Protein AF-A0A2I1FLS8-F1 (afdb_monomer_lite)

Organism: NCBI:txid588596

Radius of gyration: 16.9 Å; chains: 1; bounding box: 36×29×47 Å

Secondary structure (DSSP, 8-state):
--HHHHHHHHHHTT--HHHHHHHHHHHHHHIIIIIIHHHHHTTS-------HHHHHHHTT------HHHHHHHSPPPPTTS-HHHHHHHHHHHHHHHTTS--

pLDDT: mean 71.21, std 15.44, range [37.91, 91.62]

Structure (mmCIF, N/CA/C/O backbone):
data_AF-A0A2I1FLS8-F1
#
_entry.id   AF-A0A2I1FLS8-F1
#
loop_
_atom_site.group_PDB
_atom_site.id
_atom_site.type_symbol
_atom_site.label_atom_id
_atom_site.label_alt_id
_atom_site.label_comp_id
_atom_site.label_asym_id
_atom_site.label_entity_id
_atom_site.label_seq_id
_atom_site.pdbx_PDB_ins_code
_atom_site.Cartn_x
_atom_site.Cartn_y
_atom_site.Cartn_z
_atom_site.occupancy
_atom_site.B_iso_or_equiv
_atom_site.auth_seq_id
_atom_site.auth_comp_id
_atom_site.auth_asym_id
_atom_site.auth_atom_id
_atom_site.pdbx_PDB_model_num
ATOM 1 N N . MET A 1 1 ? 6.345 -9.348 2.641 1.00 64.50 1 MET A N 1
ATOM 2 C CA . MET A 1 1 ? 4.992 -8.968 3.104 1.00 64.50 1 MET A CA 1
ATOM 3 C C . MET A 1 1 ? 4.531 -7.773 2.287 1.00 64.50 1 MET A C 1
ATOM 5 O O . MET A 1 1 ? 5.329 -6.861 2.126 1.00 64.50 1 MET A O 1
ATOM 9 N N . ASP A 1 2 ? 3.311 -7.796 1.739 1.00 75.31 2 ASP A N 1
ATOM 10 C CA . ASP A 1 2 ? 2.734 -6.668 0.983 1.00 75.31 2 ASP A CA 1
ATOM 11 C C . ASP A 1 2 ? 2.371 -5.518 1.957 1.00 75.31 2 ASP A C 1
ATOM 13 O O . ASP A 1 2 ? 1.615 -5.760 2.904 1.00 75.31 2 ASP A O 1
ATOM 17 N N . PRO A 1 3 ? 2.887 -4.285 1.776 1.00 80.06 3 PRO A N 1
ATOM 18 C CA . PRO A 1 3 ? 2.542 -3.139 2.622 1.00 80.06 3 PRO A CA 1
ATOM 19 C C . PRO A 1 3 ? 1.035 -2.864 2.746 1.00 80.06 3 PRO A C 1
ATOM 21 O O . PRO A 1 3 ? 0.576 -2.487 3.824 1.00 80.06 3 PRO A O 1
ATOM 24 N N . ARG A 1 4 ? 0.242 -3.105 1.696 1.00 83.25 4 ARG A N 1
ATOM 25 C CA . ARG A 1 4 ? -1.219 -2.905 1.701 1.00 83.25 4 ARG A CA 1
ATOM 26 C C . ARG A 1 4 ? -1.921 -3.881 2.636 1.00 83.25 4 ARG A C 1
ATOM 28 O O . ARG A 1 4 ? -2.857 -3.491 3.319 1.00 83.25 4 ARG A O 1
ATOM 35 N N . LEU A 1 5 ? -1.431 -5.121 2.732 1.00 81.94 5 LEU A N 1
ATOM 36 C CA . LEU A 1 5 ? -1.946 -6.103 3.697 1.00 81.94 5 LEU A CA 1
ATOM 37 C C . LEU A 1 5 ? -1.738 -5.635 5.136 1.00 81.94 5 LEU A C 1
ATOM 39 O O . LEU A 1 5 ? -2.589 -5.864 5.992 1.00 81.94 5 LEU A O 1
ATOM 43 N N . LYS A 1 6 ? -0.598 -4.995 5.413 1.00 81.81 6 LYS A N 1
ATOM 44 C CA . LYS A 1 6 ? -0.293 -4.497 6.754 1.00 81.81 6 LYS A CA 1
ATOM 45 C C . LYS A 1 6 ? -1.124 -3.263 7.105 1.00 81.81 6 LYS A C 1
ATOM 47 O O . LYS A 1 6 ? -1.566 -3.165 8.241 1.00 81.81 6 LYS A O 1
ATOM 52 N N . LEU A 1 7 ? -1.368 -2.374 6.140 1.00 84.88 7 LEU A N 1
ATOM 53 C CA . LEU A 1 7 ? -2.263 -1.226 6.316 1.00 84.88 7 LEU A CA 1
ATOM 54 C C . LEU A 1 7 ? -3.714 -1.673 6.536 1.00 84.88 7 LEU A C 1
ATOM 56 O O . LEU A 1 7 ? -4.322 -1.246 7.508 1.00 84.88 7 LEU A O 1
ATOM 60 N N . GLN A 1 8 ? -4.211 -2.610 5.722 1.00 84.12 8 GLN A N 1
ATOM 61 C CA . GLN A 1 8 ? -5.541 -3.200 5.902 1.00 84.12 8 GLN A CA 1
ATOM 62 C C . GLN A 1 8 ? -5.688 -3.857 7.276 1.00 84.12 8 GLN A C 1
ATOM 64 O O . GLN A 1 8 ? -6.720 -3.730 7.911 1.00 84.12 8 GLN A O 1
ATOM 69 N N . TYR A 1 9 ? -4.645 -4.533 7.764 1.00 86.50 9 TYR A N 1
ATOM 70 C CA . TYR A 1 9 ? -4.666 -5.106 9.106 1.00 86.50 9 TYR A CA 1
ATOM 71 C C . TYR A 1 9 ? -4.876 -4.041 10.191 1.00 86.50 9 TYR A C 1
ATOM 73 O O . TYR A 1 9 ? -5.578 -4.310 11.157 1.00 86.50 9 TYR A O 1
ATOM 81 N N . TYR A 1 10 ? -4.272 -2.859 10.067 1.00 86.56 10 TYR A N 1
ATOM 82 C CA . TYR A 1 10 ? -4.484 -1.788 11.042 1.00 86.56 10 TYR A CA 1
ATOM 83 C C . TYR A 1 10 ? -5.920 -1.264 10.997 1.00 86.56 10 TYR A C 1
ATOM 85 O O . TYR A 1 10 ? -6.522 -1.104 12.055 1.00 86.56 10 TYR A O 1
ATOM 93 N N . ASP A 1 11 ? -6.477 -1.100 9.793 1.00 84.94 11 ASP A N 1
ATOM 94 C CA . ASP A 1 11 ? -7.882 -0.722 9.608 1.00 84.94 11 ASP A CA 1
ATOM 95 C C . ASP A 1 11 ? -8.827 -1.791 10.205 1.00 84.94 11 ASP A C 1
ATOM 97 O O . ASP A 1 11 ? -9.723 -1.463 10.973 1.00 84.94 11 ASP A O 1
ATOM 101 N N . ASP A 1 12 ? -8.584 -3.079 9.932 1.00 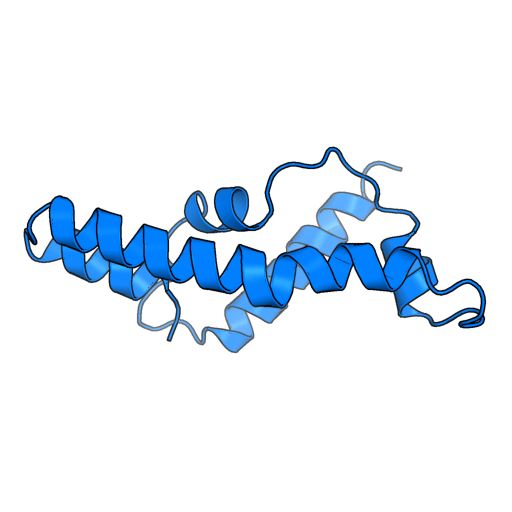88.06 12 ASP A N 1
ATOM 102 C CA . ASP A 1 12 ? -9.402 -4.210 10.409 1.00 88.06 12 ASP A CA 1
ATOM 103 C C . ASP A 1 12 ? -9.356 -4.408 11.939 1.00 88.06 12 ASP A C 1
ATOM 105 O O . ASP A 1 12 ? -10.190 -5.123 12.494 1.00 88.06 12 ASP A O 1
ATOM 109 N N . ASN A 1 13 ? -8.343 -3.860 12.617 1.00 91.00 13 ASN A N 1
ATOM 110 C CA . ASN A 1 13 ? -8.156 -3.982 14.067 1.00 91.00 13 ASN A CA 1
ATOM 111 C C . ASN A 1 13 ? -8.472 -2.674 14.809 1.00 91.00 13 ASN A C 1
ATOM 113 O O . ASN A 1 13 ? -8.050 -2.530 15.957 1.00 91.00 13 ASN A O 1
ATOM 117 N N . ASP A 1 14 ? -9.156 -1.730 14.156 1.00 90.25 14 ASP A N 1
ATOM 118 C CA . ASP A 1 14 ? -9.554 -0.436 14.724 1.00 90.25 14 ASP A CA 1
ATOM 119 C C . ASP A 1 14 ? -8.376 0.341 15.339 1.00 90.25 14 ASP A C 1
ATOM 121 O O . ASP A 1 14 ? -8.476 0.936 16.414 1.00 90.25 14 ASP A O 1
ATOM 125 N N . TRP A 1 15 ? -7.214 0.309 14.679 1.00 90.44 15 TRP A N 1
ATOM 126 C CA . TRP A 1 15 ? -6.065 1.096 15.122 1.00 90.44 15 TRP A CA 1
ATOM 127 C C . TRP A 1 15 ? -6.335 2.587 14.936 1.00 90.44 15 TRP A C 1
ATOM 129 O O . TRP A 1 15 ? -6.986 3.003 13.977 1.00 90.44 15 TRP A O 1
ATOM 139 N N . GLU A 1 16 ? -5.759 3.405 15.819 1.00 91.62 16 GLU A N 1
ATOM 140 C CA . GLU A 1 16 ? -5.878 4.857 15.711 1.00 91.62 16 GLU A CA 1
ATOM 141 C C . GLU A 1 16 ? -5.365 5.349 14.352 1.00 91.62 16 GLU A C 1
ATOM 143 O O . GLU A 1 16 ? -4.283 4.966 13.882 1.00 91.62 16 GLU A O 1
ATOM 148 N N . ALA A 1 17 ? -6.131 6.251 13.737 1.00 88.62 17 ALA A N 1
ATOM 149 C CA . ALA A 1 17 ? -5.840 6.784 12.408 1.00 88.62 17 ALA A CA 1
ATOM 150 C C . ALA A 1 17 ? -4.453 7.446 12.326 1.00 88.62 17 ALA A C 1
ATOM 152 O O . ALA A 1 17 ? -3.826 7.443 11.264 1.00 88.62 17 ALA A O 1
ATOM 153 N N . GLU A 1 18 ? -3.955 7.973 13.448 1.00 90.50 18 GLU A N 1
ATOM 154 C CA . GLU A 1 18 ? -2.621 8.564 13.570 1.00 90.50 18 GLU A CA 1
ATOM 155 C C . GLU A 1 18 ? -1.515 7.553 13.236 1.00 90.50 18 GLU A C 1
ATOM 157 O O . GLU A 1 18 ? -0.628 7.858 12.435 1.00 90.50 18 GLU A O 1
ATOM 162 N N . TYR A 1 19 ? -1.612 6.319 13.743 1.00 87.56 19 TYR A N 1
ATOM 163 C CA . TYR A 1 19 ? -0.630 5.265 13.469 1.00 87.56 19 TYR A CA 1
ATOM 164 C C . TYR A 1 19 ? -0.681 4.791 12.016 1.00 87.56 19 TYR A C 1
ATOM 166 O O . TYR A 1 19 ? 0.356 4.534 11.398 1.00 87.56 19 TYR A O 1
ATOM 174 N N . ILE A 1 20 ? -1.879 4.702 11.434 1.00 87.25 20 ILE A N 1
ATOM 175 C CA . ILE A 1 20 ? -2.053 4.337 10.021 1.00 87.25 20 ILE A CA 1
ATOM 176 C C . ILE A 1 20 ? -1.446 5.417 9.116 1.00 87.25 20 ILE A C 1
ATOM 178 O O . ILE A 1 20 ? -0.793 5.108 8.113 1.00 87.25 20 ILE A O 1
ATOM 182 N N . LEU A 1 21 ? -1.637 6.689 9.470 1.00 89.88 21 LEU A N 1
ATOM 183 C CA . LEU A 1 21 ? -1.089 7.825 8.738 1.00 89.88 21 LEU A CA 1
ATOM 184 C C . LEU A 1 21 ? 0.438 7.872 8.841 1.00 89.88 21 LEU A C 1
ATOM 186 O O . LEU A 1 21 ? 1.109 8.067 7.826 1.00 89.88 21 LEU A O 1
ATOM 190 N N . GLU A 1 22 ? 0.992 7.623 10.026 1.00 90.94 22 GLU A N 1
ATOM 191 C CA . GLU A 1 22 ? 2.437 7.533 10.234 1.00 90.94 22 GLU A CA 1
ATOM 192 C C . GLU A 1 22 ? 3.049 6.375 9.431 1.00 90.94 22 GLU A C 1
ATOM 194 O O . GLU A 1 22 ? 4.038 6.567 8.722 1.00 90.94 22 GLU A O 1
ATOM 199 N N . ALA A 1 23 ? 2.411 5.202 9.423 1.00 88.12 23 ALA A N 1
ATOM 200 C CA . ALA A 1 23 ? 2.852 4.069 8.611 1.00 88.12 23 ALA A CA 1
ATOM 201 C C . ALA A 1 23 ? 2.854 4.399 7.106 1.00 88.12 23 ALA A C 1
ATOM 203 O O . ALA A 1 23 ? 3.830 4.111 6.405 1.00 88.12 23 ALA A O 1
ATOM 204 N N . LYS A 1 24 ? 1.796 5.049 6.598 1.00 88.44 24 LYS A N 1
ATOM 205 C CA . LYS A 1 24 ? 1.732 5.519 5.201 1.00 88.44 24 LYS A CA 1
ATOM 206 C C . LYS A 1 24 ? 2.834 6.532 4.897 1.00 88.44 24 LYS A C 1
ATOM 208 O O . LYS A 1 24 ? 3.433 6.474 3.819 1.00 88.44 24 LYS A O 1
ATOM 213 N N . LYS A 1 25 ? 3.128 7.431 5.839 1.00 91.00 25 LYS A N 1
ATOM 214 C CA . LYS A 1 25 ? 4.204 8.416 5.716 1.00 91.00 25 LYS A CA 1
ATOM 215 C C . LYS A 1 25 ? 5.568 7.737 5.609 1.00 91.00 25 LYS A C 1
ATOM 217 O O . LYS A 1 25 ? 6.283 8.017 4.657 1.00 91.00 25 LYS A O 1
ATOM 222 N N . ILE A 1 26 ? 5.877 6.776 6.480 1.00 89.38 26 ILE A N 1
ATOM 223 C CA . ILE A 1 26 ? 7.141 6.019 6.442 1.00 89.38 26 ILE A CA 1
ATOM 224 C C . ILE A 1 26 ? 7.341 5.340 5.080 1.00 89.38 26 ILE A C 1
ATOM 226 O O . ILE A 1 26 ? 8.409 5.456 4.480 1.00 89.38 26 ILE A O 1
ATOM 230 N N . VAL A 1 27 ? 6.313 4.663 4.556 1.00 87.38 27 VAL A N 1
ATOM 231 C CA . VAL A 1 27 ? 6.388 4.013 3.233 1.00 87.38 27 VAL A CA 1
ATOM 232 C C . VAL A 1 27 ? 6.619 5.044 2.124 1.00 87.38 27 VAL A C 1
ATOM 234 O O . VAL A 1 27 ? 7.431 4.817 1.227 1.00 87.38 27 VAL A O 1
ATOM 237 N N . THR A 1 28 ? 5.939 6.187 2.203 1.00 87.81 28 THR A N 1
ATOM 238 C CA . THR A 1 28 ? 6.073 7.281 1.233 1.00 87.81 28 THR A CA 1
ATOM 239 C C . THR A 1 28 ? 7.463 7.915 1.272 1.00 87.81 28 THR A C 1
ATOM 241 O O . THR A 1 28 ? 8.046 8.177 0.222 1.00 87.81 28 THR A O 1
ATOM 244 N N . ASP A 1 29 ? 8.027 8.110 2.460 1.00 89.50 29 ASP A N 1
ATOM 245 C CA . ASP A 1 29 ? 9.366 8.665 2.644 1.00 89.50 29 ASP A CA 1
ATOM 246 C C . ASP A 1 29 ? 10.433 7.705 2.103 1.00 89.50 29 ASP A C 1
ATOM 248 O O . ASP A 1 29 ? 11.334 8.128 1.380 1.00 89.50 29 ASP A O 1
ATOM 252 N N . ILE A 1 30 ? 10.303 6.398 2.361 1.00 88.25 30 ILE A N 1
ATOM 253 C CA . ILE A 1 30 ? 11.191 5.375 1.786 1.00 88.25 30 ILE A CA 1
ATOM 254 C C . ILE A 1 30 ? 11.103 5.382 0.254 1.00 88.25 30 ILE A C 1
ATOM 256 O O . ILE A 1 30 ? 12.133 5.375 -0.421 1.00 88.25 30 ILE A O 1
ATOM 260 N N . TRP A 1 31 ? 9.891 5.425 -0.304 1.00 84.69 31 TRP A N 1
ATOM 261 C CA . TRP A 1 31 ? 9.684 5.506 -1.751 1.00 84.69 31 TRP A CA 1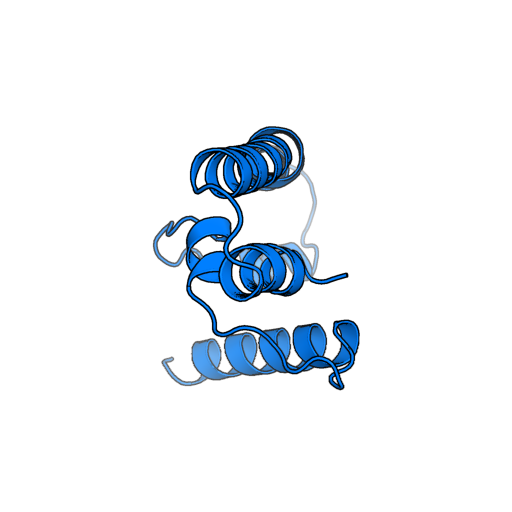
ATOM 262 C C . TRP A 1 31 ? 10.368 6.733 -2.353 1.00 84.69 31 TRP A C 1
ATOM 264 O O . TRP A 1 31 ? 11.167 6.599 -3.279 1.00 84.69 31 TRP A O 1
ATOM 274 N N . ASN A 1 32 ? 10.104 7.918 -1.802 1.00 85.25 32 ASN A N 1
ATOM 275 C CA . ASN A 1 32 ? 10.657 9.170 -2.309 1.00 85.25 32 ASN A CA 1
ATOM 276 C C . ASN A 1 32 ? 12.190 9.206 -2.209 1.00 85.25 32 ASN A C 1
ATOM 278 O O . ASN A 1 32 ? 12.847 9.639 -3.153 1.00 85.25 32 ASN A O 1
ATOM 282 N N . ASN A 1 33 ? 12.759 8.722 -1.103 1.00 84.88 33 ASN A N 1
ATOM 283 C CA . ASN A 1 33 ? 14.199 8.799 -0.859 1.00 84.88 33 ASN A CA 1
ATOM 284 C C . ASN A 1 33 ? 15.005 7.754 -1.643 1.00 84.88 33 ASN A C 1
ATOM 286 O O . ASN A 1 33 ? 16.090 8.071 -2.125 1.00 84.88 33 ASN A O 1
ATOM 290 N N . PHE A 1 34 ? 14.499 6.523 -1.775 1.00 81.75 34 PHE A N 1
ATOM 291 C CA . PHE A 1 34 ? 15.287 5.398 -2.298 1.00 81.75 34 PHE A CA 1
ATOM 292 C C . PHE A 1 34 ? 14.848 4.883 -3.665 1.00 81.75 34 PHE A C 1
ATOM 294 O O . PHE A 1 34 ? 15.651 4.261 -4.351 1.00 81.75 34 PHE A O 1
ATOM 301 N N . TYR A 1 35 ? 13.602 5.095 -4.079 1.00 76.38 35 TYR A N 1
ATOM 302 C CA . TYR A 1 35 ? 13.074 4.458 -5.291 1.00 76.38 35 TYR A CA 1
ATOM 303 C C . TYR A 1 35 ? 12.696 5.483 -6.357 1.00 76.38 35 TYR A C 1
ATOM 305 O O . TYR A 1 35 ? 13.065 5.321 -7.515 1.00 76.38 35 TYR A O 1
ATOM 313 N N . LYS A 1 36 ? 12.068 6.591 -5.962 1.00 74.94 36 LYS A N 1
ATOM 314 C CA . LYS A 1 36 ? 11.622 7.651 -6.870 1.00 74.94 36 LYS A CA 1
ATOM 315 C C . LYS A 1 36 ? 12.779 8.375 -7.562 1.00 74.94 36 LYS A C 1
ATOM 317 O O . LYS A 1 36 ? 12.771 8.508 -8.779 1.00 74.94 36 LYS A O 1
ATOM 322 N N . ASN A 1 37 ? 13.806 8.779 -6.812 1.00 61.62 37 ASN A N 1
ATOM 323 C CA . ASN A 1 37 ? 14.959 9.497 -7.376 1.00 61.62 37 ASN A CA 1
ATOM 324 C C . ASN A 1 37 ? 15.832 8.614 -8.285 1.00 61.62 37 ASN A C 1
ATOM 326 O O . ASN A 1 37 ? 16.445 9.115 -9.224 1.00 61.62 37 ASN A O 1
ATOM 330 N N . ASN A 1 38 ? 15.868 7.300 -8.049 1.00 55.31 38 ASN A N 1
ATOM 331 C CA . ASN A 1 38 ? 16.624 6.372 -8.895 1.00 55.31 38 ASN A CA 1
ATOM 332 C C . ASN A 1 38 ? 15.992 6.183 -10.286 1.00 55.31 38 ASN A C 1
ATOM 334 O O . ASN A 1 38 ? 16.697 5.817 -11.223 1.00 55.31 38 ASN A O 1
ATOM 338 N N . ILE A 1 39 ? 14.699 6.486 -10.441 1.00 55.47 39 ILE A N 1
ATOM 339 C CA . ILE A 1 39 ? 14.010 6.486 -11.740 1.00 55.47 39 ILE A CA 1
ATOM 340 C C . ILE A 1 39 ? 14.388 7.731 -12.565 1.00 55.47 39 ILE A C 1
ATOM 342 O O . ILE A 1 39 ? 14.514 7.640 -13.785 1.00 55.47 39 ILE A O 1
ATOM 346 N N . ASP A 1 40 ? 14.622 8.879 -11.918 1.00 47.16 40 ASP A N 1
ATOM 347 C CA . ASP A 1 40 ? 15.032 10.117 -12.602 1.00 47.16 40 ASP A CA 1
ATOM 348 C C . ASP A 1 40 ? 16.542 10.154 -12.907 1.00 47.16 40 ASP A C 1
ATOM 350 O O . ASP A 1 40 ? 16.944 10.606 -13.980 1.00 47.16 40 ASP A O 1
ATOM 354 N N . ILE A 1 41 ? 17.399 9.620 -12.025 1.00 46.06 41 ILE A N 1
ATOM 355 C CA . ILE A 1 41 ? 18.859 9.568 -12.250 1.00 46.06 41 ILE A CA 1
ATOM 356 C C . ILE A 1 41 ? 19.221 8.617 -13.404 1.00 46.06 41 ILE A C 1
ATOM 358 O O . ILE A 1 41 ? 20.148 8.899 -14.165 1.00 46.06 41 ILE A O 1
ATOM 362 N N . SER A 1 42 ? 18.454 7.541 -13.628 1.00 45.16 42 SER A N 1
ATOM 363 C CA . SER A 1 42 ? 18.673 6.663 -14.789 1.00 45.16 42 SER A CA 1
ATOM 364 C C . SER A 1 42 ? 18.355 7.338 -16.133 1.00 45.16 42 SER A C 1
ATOM 366 O O . SER A 1 42 ? 18.641 6.756 -17.177 1.00 45.16 42 SER A O 1
ATOM 368 N N . GLN A 1 43 ? 17.752 8.535 -16.137 1.00 45.62 43 GLN A N 1
ATOM 369 C CA . GLN A 1 43 ? 17.516 9.322 -17.352 1.00 45.62 43 GLN A CA 1
ATOM 370 C C . GLN A 1 43 ? 18.613 10.357 -17.635 1.00 45.62 43 GLN A C 1
ATOM 372 O O . GLN A 1 43 ? 18.621 10.904 -18.735 1.00 45.62 43 GLN A O 1
ATOM 377 N N . SER A 1 44 ? 19.537 10.627 -16.699 1.00 41.88 44 SER A N 1
ATOM 378 C CA . SER A 1 44 ? 20.611 11.622 -16.886 1.00 41.88 44 SER A CA 1
ATOM 379 C C . SER A 1 44 ? 21.997 11.026 -17.157 1.00 41.88 44 SER A C 1
ATOM 381 O O . SER A 1 44 ? 22.972 11.769 -17.242 1.00 41.88 44 SER A O 1
ATOM 383 N N . SER A 1 45 ? 22.110 9.703 -17.284 1.00 40.97 45 SER A N 1
ATOM 384 C CA . SER A 1 45 ? 23.325 9.043 -17.764 1.00 40.97 45 SER A CA 1
ATOM 385 C C . SER A 1 45 ? 23.253 8.895 -19.283 1.00 40.97 45 SER A C 1
ATOM 387 O O . SER A 1 45 ? 22.945 7.820 -19.801 1.00 40.97 45 SER A O 1
ATOM 389 N N . ASP A 1 46 ? 23.538 9.984 -19.998 1.00 46.84 46 ASP A N 1
ATOM 390 C CA . ASP A 1 46 ? 23.985 9.908 -21.391 1.00 46.84 46 ASP A CA 1
ATOM 391 C C . ASP A 1 46 ? 25.192 8.954 -21.439 1.00 46.84 46 ASP A C 1
ATOM 393 O O . ASP A 1 46 ? 26.215 9.227 -20.811 1.00 46.84 46 ASP A O 1
ATOM 397 N N . ASN A 1 47 ? 25.050 7.843 -22.171 1.00 50.47 47 ASN A N 1
ATOM 398 C CA . ASN A 1 47 ? 25.987 6.713 -22.345 1.00 50.47 47 ASN A CA 1
ATOM 399 C C . ASN A 1 47 ? 25.722 5.445 -21.5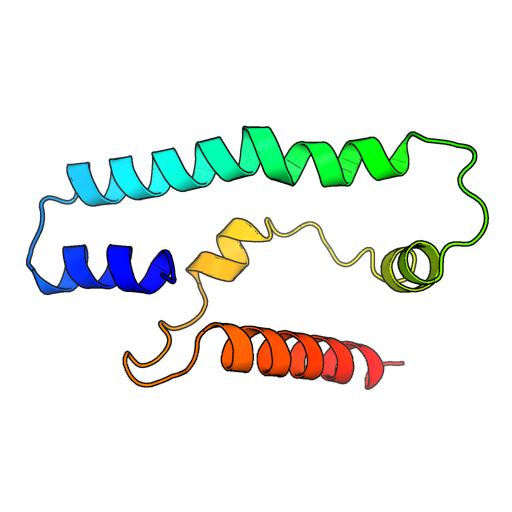15 1.00 50.47 47 ASN A C 1
ATOM 401 O O . ASN A 1 47 ? 26.640 4.880 -20.927 1.00 50.47 47 ASN A O 1
ATOM 405 N N . LEU A 1 48 ? 24.502 4.911 -21.564 1.00 48.91 48 LEU A N 1
ATOM 406 C CA . LEU A 1 48 ? 24.352 3.453 -21.583 1.00 48.91 48 LEU A CA 1
ATOM 407 C C . LEU A 1 48 ? 23.611 3.067 -22.859 1.00 48.91 48 LEU A C 1
ATOM 409 O O . LEU A 1 48 ? 22.419 3.327 -23.024 1.00 48.91 48 LEU A O 1
ATOM 413 N N . GLU A 1 49 ? 24.398 2.541 -23.792 1.00 52.91 49 GLU A N 1
ATOM 414 C CA . GLU A 1 49 ? 23.962 1.950 -25.046 1.00 52.91 49 GLU A CA 1
ATOM 415 C C . GLU A 1 49 ? 22.801 0.976 -24.817 1.00 52.91 49 GLU A C 1
ATOM 417 O O . GLU A 1 49 ? 22.878 0.102 -23.961 1.00 52.91 49 GLU A O 1
ATOM 422 N N . ASP A 1 50 ? 21.731 1.184 -25.584 1.00 56.41 50 ASP A N 1
ATOM 423 C CA . ASP A 1 50 ? 20.757 0.200 -26.077 1.00 56.41 50 ASP A CA 1
ATOM 424 C C . ASP A 1 50 ? 20.429 -1.019 -25.190 1.00 56.41 50 ASP A C 1
ATOM 426 O O . ASP A 1 50 ? 20.304 -2.146 -25.667 1.00 56.41 50 ASP A O 1
ATOM 430 N N . ASP A 1 51 ? 20.251 -0.815 -23.884 1.00 65.19 51 ASP A N 1
ATOM 431 C CA . ASP A 1 51 ? 19.799 -1.894 -23.013 1.00 65.19 51 ASP A CA 1
ATOM 432 C C . ASP A 1 51 ? 18.329 -2.214 -23.329 1.00 65.19 51 ASP A C 1
ATOM 434 O O . ASP A 1 51 ? 17.509 -1.302 -23.498 1.00 65.19 51 ASP A O 1
ATOM 438 N N . LEU A 1 52 ? 17.969 -3.500 -23.390 1.00 70.44 52 LEU A N 1
ATOM 439 C CA . LEU A 1 52 ? 16.620 -3.977 -23.736 1.00 70.44 52 LEU A CA 1
ATOM 440 C C . LEU A 1 52 ? 15.548 -3.274 -22.889 1.00 70.44 52 LEU A C 1
ATOM 442 O O . LEU A 1 52 ? 14.473 -2.911 -23.374 1.00 70.44 52 LEU A O 1
ATOM 446 N N . LEU A 1 53 ? 15.868 -3.041 -21.617 1.00 60.16 53 LEU A N 1
ATOM 447 C CA . LEU A 1 53 ? 15.011 -2.331 -20.677 1.00 60.16 53 LEU A CA 1
ATOM 448 C C . LEU A 1 53 ? 14.821 -0.865 -21.087 1.00 60.16 53 LEU A C 1
ATOM 450 O O . LEU A 1 53 ? 13.692 -0.376 -21.090 1.00 60.16 53 LEU A O 1
ATOM 454 N N . SER A 1 54 ? 15.876 -0.178 -21.522 1.00 63.28 54 SER A N 1
ATOM 455 C CA . SER A 1 54 ? 15.796 1.216 -21.973 1.00 63.28 54 SER A CA 1
ATOM 456 C C . SER A 1 54 ? 14.843 1.386 -23.165 1.00 63.28 54 SER A C 1
ATOM 458 O O . SER A 1 54 ? 14.042 2.324 -23.184 1.00 63.28 54 SER A O 1
ATOM 460 N N . HIS A 1 55 ? 14.845 0.438 -24.109 1.00 63.00 55 HIS A N 1
ATOM 461 C CA . HIS A 1 55 ? 13.968 0.440 -25.282 1.00 63.00 55 HIS A CA 1
ATOM 46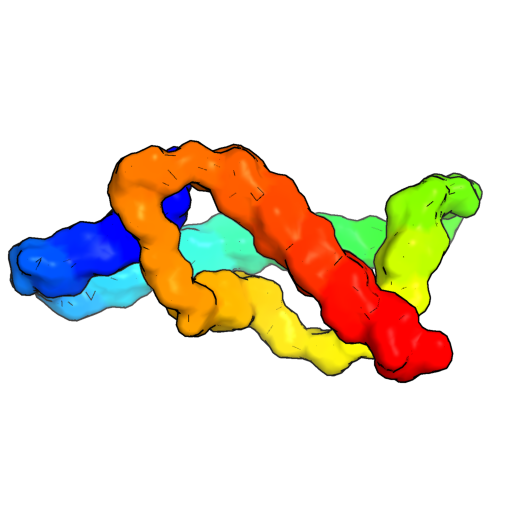2 C C . HIS A 1 55 ? 12.500 0.167 -24.903 1.00 63.00 55 HIS A C 1
ATOM 464 O O . HIS A 1 55 ? 11.577 0.800 -25.423 1.00 63.00 55 HIS A O 1
ATOM 470 N N . ILE A 1 56 ? 12.282 -0.730 -23.936 1.00 63.44 56 ILE A N 1
ATOM 471 C CA . ILE A 1 56 ? 10.959 -1.073 -23.399 1.00 63.44 56 ILE A CA 1
ATOM 472 C C . ILE A 1 56 ? 10.344 0.093 -22.602 1.00 63.44 56 ILE A C 1
ATOM 474 O O . ILE A 1 56 ? 9.137 0.334 -22.703 1.00 63.44 56 ILE A O 1
ATOM 478 N N . PHE A 1 57 ? 11.145 0.828 -21.824 1.00 57.91 57 PHE A N 1
ATOM 479 C CA . PHE A 1 57 ? 10.663 1.921 -20.970 1.00 57.91 57 PHE A CA 1
ATOM 480 C C . PHE A 1 57 ? 10.608 3.286 -21.682 1.00 57.91 57 PHE A C 1
ATOM 482 O O . PHE A 1 57 ? 9.728 4.086 -21.363 1.00 57.91 57 PHE A O 1
ATOM 489 N N . LYS A 1 58 ? 11.442 3.548 -22.706 1.00 57.22 58 LYS A N 1
ATOM 490 C CA . LYS A 1 58 ? 11.391 4.798 -23.503 1.00 57.22 58 LYS A CA 1
ATOM 491 C C . LYS A 1 58 ? 10.035 5.035 -24.170 1.00 57.22 58 LYS A C 1
ATOM 493 O O . LYS A 1 58 ? 9.581 6.175 -24.235 1.00 57.22 58 LYS A O 1
ATOM 498 N N . LYS A 1 59 ? 9.370 3.974 -24.638 1.00 52.94 59 LYS A N 1
ATOM 499 C CA . LYS A 1 59 ? 8.070 4.064 -25.329 1.00 52.94 59 LYS A CA 1
ATOM 500 C C . LYS A 1 59 ? 6.897 4.378 -24.378 1.00 52.94 59 LYS A C 1
ATOM 502 O O . LYS A 1 59 ? 5.788 4.613 -24.841 1.00 52.94 59 LYS A O 1
ATOM 507 N N . ARG A 1 60 ? 7.117 4.389 -23.056 1.00 53.22 60 ARG A N 1
ATOM 508 C CA . ARG A 1 60 ? 6.063 4.418 -22.024 1.00 53.22 60 ARG A CA 1
ATOM 509 C C . ARG A 1 60 ? 6.076 5.669 -21.151 1.00 53.22 60 ARG A C 1
ATOM 511 O O . ARG A 1 60 ? 5.837 5.588 -19.950 1.00 53.22 60 ARG A O 1
ATOM 518 N N . LYS A 1 61 ? 6.316 6.845 -21.730 1.00 50.50 61 LYS A N 1
ATOM 519 C CA . LYS A 1 61 ? 5.990 8.106 -21.045 1.00 50.50 61 LYS A CA 1
ATOM 520 C C . LYS A 1 61 ? 4.469 8.328 -21.068 1.00 50.50 61 LYS A C 1
ATOM 522 O O . LYS A 1 61 ? 3.982 9.213 -21.759 1.00 50.50 61 LYS A O 1
ATOM 527 N N . THR A 1 62 ? 3.718 7.485 -20.365 1.00 49.03 62 THR A N 1
ATOM 528 C CA . THR A 1 62 ? 2.334 7.778 -19.967 1.00 49.03 62 THR A CA 1
ATOM 529 C C . THR A 1 62 ? 2.351 8.776 -18.812 1.00 49.03 62 THR A C 1
ATOM 531 O O . THR A 1 62 ? 3.345 8.857 -18.089 1.00 49.03 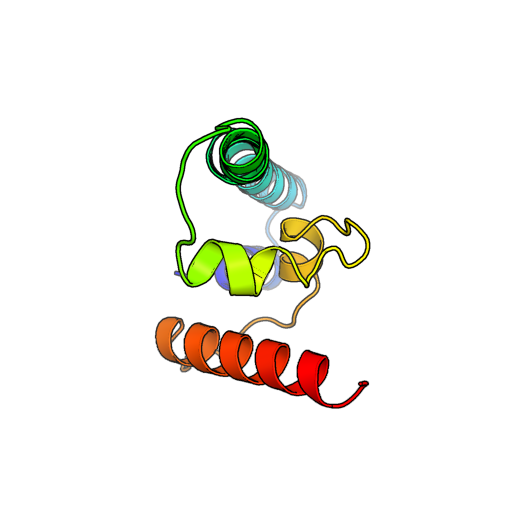62 THR A O 1
ATOM 534 N N . GLU A 1 63 ? 1.300 9.591 -18.698 1.00 50.28 63 GLU A N 1
ATOM 535 C CA . GLU A 1 63 ? 1.215 10.695 -17.737 1.00 50.28 63 GLU A CA 1
ATOM 536 C C . GLU A 1 63 ? 1.666 10.277 -16.331 1.00 50.28 63 GLU A C 1
ATOM 538 O O . GLU A 1 63 ? 1.348 9.185 -15.860 1.00 50.28 63 GLU A O 1
ATOM 543 N N . ARG A 1 64 ? 2.473 11.145 -15.708 1.00 56.47 64 ARG A N 1
ATOM 544 C CA . ARG A 1 64 ? 3.215 10.926 -14.455 1.00 56.47 64 ARG A CA 1
ATOM 545 C C . ARG A 1 64 ? 2.291 10.852 -13.235 1.00 56.47 64 ARG A C 1
ATOM 547 O O . ARG A 1 64 ? 2.429 11.648 -12.304 1.00 56.47 64 ARG A O 1
ATOM 554 N N . ASP A 1 65 ? 1.345 9.931 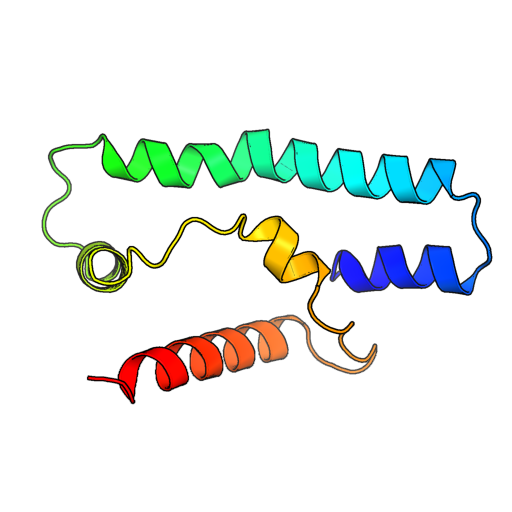-13.221 1.00 57.03 65 ASP A N 1
ATOM 555 C CA . ASP A 1 65 ? 0.682 9.583 -11.978 1.00 57.03 65 ASP A CA 1
ATOM 556 C C . ASP A 1 65 ? 1.699 8.909 -11.053 1.00 57.03 65 ASP A C 1
ATOM 558 O O . ASP A 1 65 ? 2.506 8.076 -11.462 1.00 57.03 65 ASP A O 1
ATOM 562 N N . ASP A 1 66 ? 1.699 9.330 -9.791 1.00 72.81 66 ASP A N 1
ATOM 563 C CA . ASP A 1 66 ? 2.608 8.817 -8.770 1.00 72.81 66 ASP A CA 1
ATOM 564 C C . ASP A 1 66 ? 2.367 7.310 -8.591 1.00 72.81 66 ASP A C 1
ATOM 566 O O . ASP A 1 66 ? 1.314 6.899 -8.091 1.00 72.81 66 ASP A O 1
ATOM 570 N N . GLU A 1 67 ? 3.326 6.486 -9.023 1.00 77.19 67 GLU A N 1
ATOM 571 C CA . GLU A 1 67 ? 3.209 5.021 -9.033 1.00 77.19 67 GLU A CA 1
ATOM 572 C C . GLU A 1 67 ? 2.821 4.475 -7.656 1.00 77.19 67 GLU A C 1
ATOM 574 O O . GLU A 1 67 ? 1.984 3.574 -7.551 1.00 77.19 67 GLU A O 1
ATOM 579 N N . LEU A 1 68 ? 3.348 5.083 -6.588 1.00 82.38 68 LEU A N 1
ATOM 580 C CA . LEU A 1 68 ? 3.014 4.717 -5.217 1.00 82.38 68 LEU A CA 1
ATOM 581 C C . LEU A 1 68 ? 1.536 4.982 -4.895 1.00 82.38 68 LEU A C 1
ATOM 583 O O . LEU A 1 68 ? 0.880 4.168 -4.244 1.00 82.38 68 LEU A O 1
ATOM 587 N N . LYS A 1 69 ? 0.973 6.097 -5.375 1.00 82.25 69 LYS A N 1
ATOM 588 C CA . LYS A 1 69 ? -0.458 6.388 -5.200 1.00 82.25 69 LYS A CA 1
ATOM 589 C C . LYS A 1 69 ? -1.316 5.401 -5.976 1.00 82.25 69 LYS A C 1
ATOM 591 O O . LYS A 1 69 ? -2.343 4.968 -5.458 1.00 82.25 69 LYS A O 1
ATOM 596 N N . SER A 1 70 ? -0.904 5.033 -7.190 1.00 82.12 70 SER A N 1
ATOM 597 C CA . SER A 1 70 ? -1.605 4.005 -7.963 1.00 82.12 70 SER A CA 1
ATOM 598 C C . SER A 1 70 ? -1.576 2.662 -7.237 1.00 82.12 70 SER A C 1
ATOM 600 O O . SER A 1 70 ? -2.598 1.987 -7.166 1.00 82.12 70 SER A O 1
ATOM 602 N N . TYR A 1 71 ? -0.436 2.303 -6.649 1.00 82.75 71 TYR A N 1
ATOM 603 C CA . TYR A 1 71 ? -0.281 1.081 -5.872 1.00 82.75 71 TYR A CA 1
ATOM 604 C C . TYR A 1 71 ? -1.210 1.040 -4.650 1.00 82.75 71 TYR A C 1
ATOM 606 O O . TYR A 1 71 ? -1.868 0.028 -4.419 1.00 82.75 71 TYR A O 1
ATOM 614 N N . PHE A 1 72 ? -1.337 2.143 -3.904 1.00 82.88 72 PHE A N 1
ATOM 615 C CA . PHE A 1 72 ? -2.245 2.207 -2.752 1.00 82.88 72 PHE A CA 1
ATOM 616 C C . PHE A 1 72 ? -3.737 2.159 -3.110 1.00 82.88 72 PHE A C 1
ATOM 618 O O . PHE A 1 72 ? -4.540 1.812 -2.250 1.00 82.88 72 PHE A O 1
ATOM 625 N N . ARG A 1 73 ? -4.125 2.513 -4.342 1.00 81.88 73 ARG A N 1
ATOM 626 C CA . ARG A 1 73 ? -5.524 2.436 -4.807 1.00 81.88 73 ARG A CA 1
ATOM 627 C C . ARG A 1 73 ? -5.947 1.031 -5.218 1.00 81.88 73 ARG A C 1
ATOM 629 O O . ARG A 1 73 ? -7.139 0.760 -5.325 1.00 81.88 73 ARG A O 1
ATOM 636 N N . GLU A 1 74 ? -4.989 0.162 -5.512 1.00 80.75 74 GLU A N 1
ATOM 637 C CA . GLU A 1 74 ? -5.287 -1.203 -5.918 1.00 80.75 74 GLU A CA 1
ATOM 638 C C . GLU A 1 74 ? -5.830 -2.031 -4.746 1.00 80.75 74 GLU A C 1
ATOM 640 O O . GLU A 1 74 ? -5.380 -1.860 -3.608 1.00 80.75 74 GLU A O 1
ATOM 645 N N . PRO A 1 75 ? -6.759 -2.963 -5.018 1.00 77.50 75 PRO A N 1
ATOM 646 C CA . PRO A 1 75 ? -7.345 -3.799 -3.984 1.00 77.50 75 PRO A CA 1
ATOM 647 C C . PRO A 1 75 ? -6.287 -4.670 -3.304 1.00 77.50 75 PRO A C 1
ATOM 649 O O . PRO A 1 75 ? -5.331 -5.145 -3.925 1.00 77.50 75 PRO A O 1
ATOM 652 N N . THR A 1 76 ? -6.491 -4.908 -2.013 1.00 75.19 76 THR A N 1
ATOM 653 C CA . THR A 1 76 ? -5.638 -5.765 -1.196 1.00 75.19 76 THR A CA 1
ATOM 654 C C . THR A 1 76 ? -5.673 -7.197 -1.719 1.00 75.19 76 THR A C 1
ATOM 656 O O . THR A 1 76 ? -6.730 -7.758 -2.014 1.00 75.19 76 THR A O 1
ATOM 659 N N . ILE A 1 77 ? -4.497 -7.808 -1.839 1.00 75.75 77 ILE A N 1
ATOM 660 C CA . ILE A 1 77 ? -4.373 -9.192 -2.297 1.00 75.75 77 ILE A CA 1
ATOM 661 C C . ILE A 1 77 ? -4.887 -10.128 -1.191 1.00 75.75 77 ILE A C 1
ATOM 663 O O . ILE A 1 77 ? -4.688 -9.858 -0.009 1.00 75.75 77 ILE A O 1
ATOM 667 N N . SER A 1 78 ? -5.524 -11.247 -1.547 1.00 74.62 78 SER A N 1
ATOM 668 C CA . SER A 1 78 ? -5.890 -12.277 -0.567 1.00 74.62 78 SER A CA 1
ATOM 669 C C . SER A 1 78 ? -4.660 -12.794 0.195 1.00 74.62 78 SER A C 1
ATOM 671 O O . SER A 1 78 ? -3.605 -13.033 -0.395 1.00 74.62 78 SER A O 1
ATOM 673 N N . LYS A 1 79 ? -4.830 -13.063 1.498 1.00 67.88 79 LYS A N 1
ATOM 674 C CA . LYS A 1 79 ? -3.793 -13.603 2.399 1.00 67.88 79 LYS A CA 1
ATOM 675 C C . LYS A 1 79 ? -3.192 -14.933 1.917 1.00 67.88 79 LYS A C 1
ATOM 677 O O . LYS A 1 79 ? -2.069 -15.251 2.288 1.00 67.88 79 LYS A O 1
ATOM 682 N N . SER A 1 80 ? -3.928 -15.705 1.112 1.00 73.88 80 SER A N 1
ATOM 683 C CA . SER A 1 80 ? -3.476 -16.988 0.552 1.00 73.88 80 SER A CA 1
ATOM 684 C C . SER A 1 80 ? -2.717 -16.861 -0.771 1.00 73.88 80 SER A C 1
ATOM 686 O O . SER A 1 80 ? -2.229 -17.861 -1.294 1.00 73.88 80 SER A O 1
ATOM 688 N N . THR A 1 81 ? -2.639 -15.659 -1.343 1.00 76.94 81 THR A N 1
ATOM 689 C CA . THR A 1 81 ? -2.003 -15.447 -2.645 1.00 76.94 81 THR A CA 1
ATOM 690 C C . THR A 1 81 ? -0.507 -15.248 -2.465 1.00 76.94 81 THR A C 1
ATOM 692 O O . THR A 1 81 ? -0.076 -14.413 -1.669 1.00 76.94 81 THR A O 1
ATOM 695 N N . ASP A 1 82 ? 0.291 -15.978 -3.243 1.00 80.44 82 ASP A N 1
ATOM 696 C CA . ASP A 1 82 ? 1.720 -15.705 -3.346 1.00 80.44 82 ASP A CA 1
ATOM 697 C C . ASP A 1 82 ? 1.934 -14.301 -3.933 1.00 80.44 82 ASP A C 1
ATOM 699 O O . ASP A 1 82 ? 1.565 -14.007 -5.073 1.00 80.44 82 ASP A O 1
ATOM 703 N N . VAL A 1 83 ? 2.542 -13.430 -3.127 1.00 75.94 83 VAL A N 1
ATOM 704 C CA . VAL A 1 83 ? 2.819 -12.033 -3.471 1.00 75.94 83 VAL A CA 1
ATOM 705 C C . VAL A 1 83 ? 3.694 -11.945 -4.723 1.00 75.94 83 VAL A C 1
ATOM 707 O O . VAL A 1 83 ? 3.465 -11.077 -5.564 1.00 75.94 83 VAL A O 1
ATOM 710 N N . LEU A 1 84 ? 4.662 -12.851 -4.895 1.00 79.62 84 LEU A N 1
ATOM 711 C CA . LEU A 1 84 ? 5.544 -12.855 -6.066 1.00 79.62 84 LEU A CA 1
ATOM 712 C C . LEU A 1 84 ? 4.795 -13.292 -7.327 1.00 79.62 84 LEU A C 1
ATOM 714 O O . LEU A 1 84 ? 4.941 -12.669 -8.382 1.00 79.62 84 LEU A O 1
ATOM 718 N N . ALA A 1 85 ? 3.950 -14.319 -7.217 1.00 80.00 85 ALA A N 1
ATOM 719 C CA . ALA A 1 85 ? 3.084 -14.745 -8.312 1.00 80.00 85 ALA A CA 1
ATOM 720 C C . ALA A 1 85 ? 2.111 -13.630 -8.724 1.00 80.00 85 ALA A C 1
ATOM 722 O O . ALA A 1 85 ? 1.911 -13.396 -9.918 1.00 80.00 85 ALA A O 1
ATOM 723 N N . TRP A 1 86 ? 1.563 -12.895 -7.754 1.00 79.56 86 TRP A N 1
ATOM 724 C CA . TRP A 1 86 ? 0.691 -11.758 -8.027 1.00 79.56 86 TRP A CA 1
ATOM 725 C C . TRP A 1 86 ? 1.424 -10.640 -8.774 1.00 79.56 86 TRP A C 1
ATOM 727 O O . TRP A 1 86 ? 0.925 -10.180 -9.800 1.00 79.56 86 TRP A O 1
ATOM 737 N N . TRP A 1 87 ? 2.630 -10.252 -8.340 1.00 77.12 87 TRP A N 1
ATOM 738 C CA . TRP A 1 87 ? 3.428 -9.242 -9.050 1.00 77.12 87 TRP A CA 1
ATOM 739 C C . TRP A 1 87 ? 3.749 -9.670 -10.481 1.00 77.12 87 TRP A C 1
ATOM 741 O O . TRP A 1 87 ? 3.646 -8.857 -11.400 1.00 77.12 87 TRP A O 1
ATOM 751 N N . LYS A 1 88 ? 4.065 -10.953 -10.692 1.00 78.19 88 LYS A N 1
ATOM 752 C CA . LYS A 1 88 ? 4.314 -11.513 -12.025 1.00 78.19 88 LYS A CA 1
ATOM 753 C C . LYS A 1 88 ? 3.087 -11.384 -12.930 1.00 78.19 88 LYS A C 1
ATOM 755 O O . LYS A 1 88 ? 3.212 -10.917 -14.060 1.00 78.19 88 LYS A O 1
ATOM 760 N N . VAL A 1 89 ? 1.906 -11.764 -12.443 1.00 77.94 89 VAL A N 1
ATOM 761 C CA . VAL A 1 89 ? 0.655 -11.660 -13.210 1.00 77.94 89 VAL A CA 1
ATOM 762 C C . VAL A 1 89 ? 0.279 -10.199 -13.448 1.00 77.94 89 VAL A C 1
ATOM 764 O O . VAL A 1 89 ? -0.015 -9.840 -14.583 1.00 77.94 89 VAL A O 1
ATOM 767 N N . ASN A 1 90 ? 0.343 -9.339 -12.428 1.00 74.75 90 ASN A N 1
ATOM 768 C CA . ASN A 1 90 ? -0.007 -7.922 -12.550 1.00 74.75 90 ASN A CA 1
ATOM 769 C C . ASN A 1 90 ? 0.903 -7.200 -13.557 1.00 74.75 90 ASN A C 1
ATOM 771 O O . ASN A 1 90 ? 0.423 -6.420 -14.379 1.00 74.75 90 ASN A O 1
ATOM 775 N N . PHE A 1 91 ? 2.202 -7.514 -13.559 1.00 68.44 91 PHE A N 1
ATOM 776 C CA . PHE A 1 91 ? 3.140 -6.997 -14.554 1.00 68.44 91 PHE A CA 1
ATOM 777 C C . PHE A 1 91 ? 2.758 -7.431 -15.973 1.00 68.44 91 PHE A C 1
ATOM 779 O O . PHE A 1 91 ? 2.670 -6.593 -16.866 1.00 68.44 91 PHE A O 1
ATOM 786 N N . ILE A 1 92 ? 2.470 -8.720 -16.181 1.00 69.44 92 ILE A N 1
ATOM 787 C CA . ILE A 1 92 ? 2.071 -9.264 -17.489 1.00 69.44 92 ILE A CA 1
ATOM 788 C C . ILE A 1 92 ? 0.747 -8.649 -17.960 1.00 69.44 92 ILE A C 1
ATOM 790 O O . ILE A 1 92 ? 0.611 -8.273 -19.122 1.00 69.44 92 ILE A O 1
ATOM 794 N N . VAL A 1 93 ? -0.230 -8.519 -17.067 1.00 68.56 93 VAL A N 1
ATOM 795 C CA . VAL A 1 93 ? -1.541 -7.937 -17.367 1.00 68.56 93 VAL A CA 1
ATOM 796 C C . VAL A 1 93 ? -1.388 -6.473 -17.781 1.00 68.56 93 VAL A C 1
ATOM 798 O O . VAL A 1 93 ? -1.806 -6.108 -18.880 1.00 68.56 93 VAL A O 1
ATOM 801 N N . LYS A 1 94 ? -0.711 -5.648 -16.974 1.00 66.56 94 LYS A N 1
ATOM 802 C CA . LYS A 1 94 ? -0.435 -4.243 -17.318 1.00 66.56 94 LYS A CA 1
ATOM 803 C C . LYS A 1 94 ? 0.400 -4.108 -18.595 1.00 66.56 94 LYS A C 1
ATOM 805 O O . LYS A 1 94 ? 0.191 -3.173 -19.363 1.00 66.56 94 LYS A O 1
ATOM 810 N N . PHE A 1 95 ? 1.314 -5.039 -18.863 1.00 59.22 95 PHE A N 1
ATOM 811 C CA . PHE A 1 95 ? 2.102 -5.059 -20.095 1.00 59.22 95 PHE A CA 1
ATOM 812 C C . PHE A 1 95 ? 1.240 -5.349 -21.334 1.00 59.22 95 PHE A C 1
ATOM 814 O O . PHE A 1 95 ? 1.425 -4.712 -22.370 1.00 59.22 95 PHE A O 1
ATOM 821 N N . ASN A 1 96 ? 0.288 -6.279 -21.243 1.00 59.22 96 ASN A N 1
ATOM 822 C CA . ASN A 1 96 ? -0.572 -6.647 -22.370 1.00 59.22 96 ASN A CA 1
ATOM 823 C C . ASN A 1 96 ? -1.650 -5.595 -22.656 1.00 59.22 96 ASN A C 1
ATOM 825 O O . ASN A 1 96 ? -1.852 -5.251 -23.816 1.00 59.22 96 ASN A O 1
ATOM 829 N N . TYR A 1 97 ? -2.283 -5.012 -21.631 1.00 55.47 97 TYR A N 1
ATOM 830 C CA . TYR A 1 97 ? -3.288 -3.955 -21.834 1.00 55.47 97 TYR A CA 1
ATOM 831 C C . TYR A 1 97 ? -2.719 -2.706 -22.530 1.00 55.47 97 TYR A C 1
ATOM 833 O O . TYR A 1 97 ? -3.419 -2.075 -23.316 1.00 55.47 97 TYR A O 1
ATOM 841 N N . ASN A 1 98 ? -1.439 -2.388 -22.317 1.00 51.81 98 ASN A N 1
ATOM 842 C CA . ASN A 1 98 ? -0.765 -1.267 -22.983 1.00 51.81 98 ASN A CA 1
ATOM 843 C C . ASN A 1 98 ? -0.304 -1.567 -24.426 1.00 51.81 98 ASN A C 1
ATOM 845 O O . ASN A 1 98 ? 0.152 -0.656 -25.109 1.00 51.81 98 ASN A O 1
ATOM 849 N N . ASN A 1 99 ? -0.405 -2.815 -24.902 1.00 47.34 99 ASN A N 1
ATOM 850 C CA . ASN A 1 99 ? -0.019 -3.211 -26.266 1.00 47.34 99 ASN A CA 1
ATOM 851 C C . ASN A 1 99 ? -1.212 -3.427 -27.214 1.00 47.34 99 ASN A C 1
ATOM 853 O O . ASN A 1 99 ? -0.992 -3.700 -28.387 1.00 47.34 99 ASN A O 1
ATOM 857 N N . ILE A 1 100 ? -2.457 -3.324 -26.736 1.00 44.53 100 ILE A N 1
ATOM 858 C CA . ILE A 1 100 ? -3.666 -3.570 -27.552 1.00 44.53 100 ILE A CA 1
ATOM 859 C C . ILE A 1 100 ? -4.265 -2.254 -28.103 1.00 44.53 100 ILE A C 1
ATOM 861 O O . ILE A 1 100 ? -5.144 -2.282 -28.957 1.00 44.53 100 ILE A O 1
ATOM 865 N N . TYR A 1 101 ? -3.755 -1.093 -27.674 1.00 41.53 101 TYR A N 1
ATOM 866 C CA . TYR A 1 101 ? -4.185 0.235 -28.143 1.00 41.53 101 TYR A CA 1
ATOM 867 C C . TYR A 1 101 ? -3.158 0.934 -29.056 1.00 41.53 101 TYR A C 1
ATOM 869 O O . TYR A 1 101 ? -2.986 2.148 -28.958 1.00 41.53 101 TYR A O 1
ATOM 877 N N . TYR A 1 102 ? -2.478 0.185 -29.930 1.00 37.91 102 TYR A N 1
ATOM 878 C CA . TYR A 1 102 ? -1.732 0.724 -31.077 1.00 37.91 102 TYR A CA 1
ATOM 879 C C . TYR A 1 102 ? -1.822 -0.213 -32.277 1.00 37.91 102 TYR A C 1
ATOM 881 O O . TYR A 1 102 ? -1.524 -1.414 -32.093 1.00 37.91 102 TYR A O 1
#

Foldseek 3Di:
DDLLVVLVVCVVVVHDVVVSVVSLVVVVVCCVPPPVVVVVVVVPPPDDPDDVVCVVCVVDPDPPDPVVVVVNPDDDDDPPDDPVVVVVVVVVVVVVVVVVPD

Sequence (102 aa):
MDPRLKLQYYDDNDWEAEYILEAKKIVTDIWNNFYKNNIDISQSSDNLEDDLLSHIFKKRKTERDDELKSYFREPTISKSTDVLAWWKVNFIVKFNYNNIYY